Protein AF-A0A7K2WSQ5-F1 (afdb_monomer)

Nearest PDB structures (foldseek):
  2zb9-assembly1_B  TM=8.518E-01  e=9.069E-03  Streptomyces coelicolor
  2fq4-assembly1_A-2  TM=8.705E-01  e=1.582E-01  Bacillus cereus ATCC 14579
  4w97-assembly1_A  TM=7.344E-01  e=5.041E-02  Mycobacterium tuberculosis H37Rv
  3eup-assembly1_B  TM=7.332E-01  e=1.484E-01  Cytophaga hutchinsonii ATCC 33406
  5xaz-assembly4_F  TM=6.195E-01  e=2.986E-01  Streptomyces fradiae

Sequence (113 aa):
DCAGDAVLHRRLIDVLVEPTRHAATVAVRRAVDRGDLLPDVDPVLLVDLLASTVYQRALFGDAPVDRGTAGPLVDLLLRGVAVDFERLVRISRRTDRTVEAGAEEGAQAGHGH

pLDDT: mean 84.41, std 13.38, range [40.22, 98.0]

Foldseek 3Di:
DQVVPPVSVVCCCVPPVVVVLVVQLVVVVVCCVVLQWDVPDDSNVLSVVLVVVQVVCVPVHPDDDDPVPSVVVNLVSCVVTGPDSVVVVVVVVVVVVVVVVVVVVVVVVPPDD

Radius of gyration: 17.69 Å; Cα contacts (8 Å, |Δi|>4): 56; chains: 1; bounding box: 35×46×44 Å

Mean predicted aligned error: 7.94 Å

Solvent-accessible surface area (backbone atoms only — not comparable to full-atom values): 6507 Å² total; per-residue (Å²): 126,47,85,86,35,71,68,55,35,49,49,46,39,67,69,53,47,49,56,53,51,50,54,51,26,52,53,44,44,54,32,33,77,72,56,50,24,42,88,84,64,55,38,63,58,58,46,49,57,56,49,47,53,56,50,50,35,71,73,73,55,92,58,83,90,43,77,84,51,50,52,60,52,50,52,58,56,42,63,77,43,35,67,47,49,72,60,52,54,56,51,52,62,49,52,54,56,53,53,53,55,54,51,54,55,55,57,65,68,70,76,77,131

Structure (mmCIF, N/CA/C/O backbone):
data_AF-A0A7K2WSQ5-F1
#
_entry.id   AF-A0A7K2WSQ5-F1
#
loop_
_atom_site.group_PDB
_atom_site.id
_atom_site.type_symbol
_atom_site.label_atom_id
_atom_site.label_alt_id
_atom_site.label_comp_id
_atom_site.label_asym_id
_atom_site.label_entity_id
_atom_site.label_seq_id
_atom_site.pdbx_PDB_ins_code
_atom_site.Cartn_x
_atom_site.Cartn_y
_atom_site.Cartn_z
_atom_site.occupancy
_atom_site.B_iso_or_equiv
_atom_site.auth_seq_id
_atom_site.auth_comp_id
_atom_site.auth_asym_id
_atom_site.auth_atom_id
_atom_site.pdbx_PDB_model_num
ATOM 1 N N . ASP A 1 1 ? 16.832 -2.223 -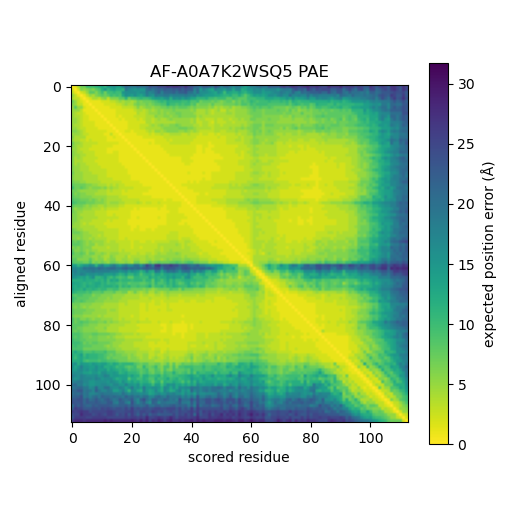19.923 1.00 57.41 1 ASP A N 1
ATOM 2 C CA . ASP A 1 1 ? 15.660 -1.342 -19.997 1.00 57.41 1 ASP A CA 1
ATOM 3 C C . ASP A 1 1 ? 14.494 -2.163 -20.530 1.00 57.41 1 ASP A C 1
ATOM 5 O O . ASP A 1 1 ? 14.562 -2.628 -21.660 1.00 57.41 1 ASP A O 1
ATOM 9 N N . CYS A 1 2 ? 13.502 -2.452 -19.685 1.00 58.09 2 CYS A N 1
ATOM 10 C CA . CYS A 1 2 ? 12.328 -3.240 -20.072 1.00 58.09 2 CYS A CA 1
ATOM 11 C C . CYS A 1 2 ? 11.250 -2.377 -20.738 1.00 58.09 2 CYS A C 1
ATOM 13 O O . CYS A 1 2 ? 10.330 -2.933 -21.322 1.00 58.09 2 CYS A O 1
ATOM 15 N N . ALA A 1 3 ? 11.338 -1.044 -20.651 1.00 65.31 3 ALA A N 1
ATOM 16 C CA . ALA A 1 3 ? 10.307 -0.145 -21.163 1.00 65.31 3 ALA A CA 1
ATOM 17 C C . ALA A 1 3 ? 10.284 -0.097 -22.700 1.00 65.31 3 ALA A C 1
ATOM 19 O O . ALA A 1 3 ? 9.233 0.133 -23.291 1.00 65.31 3 ALA A O 1
ATOM 20 N N . GLY A 1 4 ? 11.425 -0.361 -23.346 1.00 78.69 4 GLY A N 1
ATOM 21 C CA . GLY A 1 4 ? 11.542 -0.409 -24.806 1.00 78.69 4 GLY A CA 1
ATOM 22 C C . GLY A 1 4 ? 11.053 -1.707 -25.462 1.00 78.69 4 GLY A C 1
ATOM 23 O O . GLY A 1 4 ? 10.897 -1.739 -26.679 1.00 78.69 4 GLY A O 1
ATOM 24 N N . ASP A 1 5 ? 10.797 -2.767 -24.687 1.00 87.62 5 ASP A N 1
ATOM 25 C CA . ASP A 1 5 ? 10.339 -4.070 -25.185 1.00 87.62 5 ASP A CA 1
ATOM 26 C C . ASP A 1 5 ? 9.006 -4.440 -24.523 1.00 87.62 5 ASP A C 1
ATOM 28 O O . ASP A 1 5 ? 8.945 -4.793 -23.345 1.00 87.62 5 ASP A O 1
ATOM 32 N N . ALA A 1 6 ? 7.922 -4.387 -25.299 1.00 84.75 6 ALA A N 1
ATOM 33 C CA . ALA A 1 6 ? 6.568 -4.628 -24.808 1.00 84.75 6 ALA A CA 1
ATOM 34 C C . ALA A 1 6 ? 6.365 -6.037 -24.220 1.00 84.75 6 ALA A C 1
ATOM 36 O O . ALA A 1 6 ? 5.560 -6.207 -23.300 1.00 84.75 6 ALA A O 1
ATOM 37 N N . VAL A 1 7 ? 7.086 -7.045 -24.722 1.00 87.00 7 VAL A N 1
ATOM 38 C CA . VAL A 1 7 ? 6.989 -8.426 -24.230 1.00 87.00 7 VAL A CA 1
ATOM 39 C C . VAL A 1 7 ? 7.713 -8.548 -22.895 1.00 87.00 7 VAL A C 1
ATOM 41 O O . VAL A 1 7 ? 7.169 -9.117 -21.944 1.00 87.00 7 VAL A O 1
ATOM 44 N N . LEU A 1 8 ? 8.910 -7.967 -22.789 1.00 86.81 8 LEU A N 1
ATOM 45 C CA . LEU A 1 8 ? 9.665 -7.954 -21.539 1.00 86.81 8 LEU A CA 1
ATOM 46 C C . LEU A 1 8 ? 8.970 -7.108 -20.462 1.00 86.81 8 LEU A C 1
ATOM 48 O O . LEU A 1 8 ? 8.888 -7.540 -19.312 1.00 86.81 8 LEU A O 1
ATOM 52 N N . HIS A 1 9 ? 8.409 -5.955 -20.835 1.00 84.75 9 HIS A N 1
ATOM 53 C CA . HIS A 1 9 ? 7.575 -5.126 -19.966 1.00 84.75 9 HIS A CA 1
ATOM 54 C C . HIS A 1 9 ? 6.380 -5.915 -19.426 1.00 84.75 9 HIS A C 1
ATOM 56 O O . HIS A 1 9 ? 6.171 -5.969 -18.217 1.00 84.75 9 HIS A O 1
ATOM 62 N N . ARG A 1 10 ? 5.613 -6.574 -20.306 1.00 87.00 10 ARG A N 1
ATOM 63 C CA . ARG A 1 10 ? 4.461 -7.391 -19.898 1.00 87.00 10 ARG A CA 1
ATOM 64 C C . ARG A 1 10 ? 4.877 -8.469 -18.904 1.00 87.00 10 ARG A C 1
ATOM 66 O O . ARG A 1 10 ? 4.266 -8.601 -17.853 1.00 87.00 10 ARG A O 1
ATOM 73 N N . ARG A 1 11 ? 5.961 -9.187 -19.202 1.00 90.12 11 ARG A N 1
ATOM 74 C CA . ARG A 1 11 ? 6.457 -10.257 -18.335 1.00 90.12 11 ARG A CA 1
ATOM 75 C C . ARG A 1 11 ? 6.932 -9.739 -16.976 1.00 90.12 11 ARG A C 1
ATOM 77 O O . ARG A 1 11 ? 6.675 -10.392 -15.972 1.00 90.12 11 ARG A O 1
ATOM 84 N N . LEU A 1 12 ? 7.596 -8.582 -16.929 1.00 86.44 12 LEU A N 1
ATOM 85 C CA . LEU A 1 12 ? 7.973 -7.916 -15.677 1.00 86.44 12 LEU A CA 1
ATOM 86 C C . LEU A 1 12 ? 6.735 -7.598 -14.828 1.00 86.44 12 LEU A C 1
ATOM 88 O O . LEU A 1 12 ? 6.713 -7.919 -13.638 1.00 86.44 12 LEU A O 1
ATOM 92 N N . ILE A 1 13 ? 5.714 -6.996 -15.442 1.00 89.81 13 ILE A N 1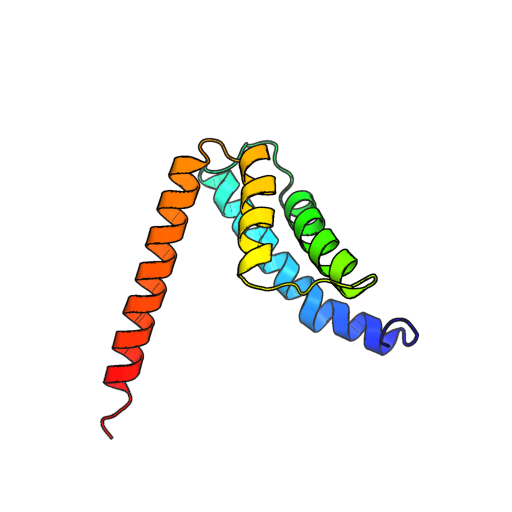
ATOM 93 C CA . ILE A 1 13 ? 4.473 -6.640 -14.751 1.00 89.81 13 ILE A CA 1
ATOM 94 C C . ILE A 1 13 ? 3.778 -7.892 -14.212 1.00 89.81 13 ILE A C 1
ATOM 96 O O . ILE A 1 13 ? 3.528 -7.981 -13.013 1.00 89.81 13 ILE A O 1
ATOM 100 N N . ASP A 1 14 ? 3.542 -8.882 -15.070 1.00 91.50 14 ASP A N 1
ATOM 101 C CA . ASP A 1 14 ? 2.717 -10.043 -14.735 1.00 91.50 14 ASP A CA 1
ATOM 102 C C . ASP A 1 14 ? 3.395 -10.984 -13.724 1.00 91.50 14 ASP A C 1
ATOM 104 O O . ASP A 1 14 ? 2.721 -11.608 -12.906 1.00 91.50 14 ASP A O 1
ATOM 108 N N . VAL A 1 15 ? 4.728 -11.107 -13.768 1.00 91.06 15 VAL A N 1
ATOM 109 C CA . VAL A 1 15 ? 5.467 -12.068 -12.929 1.00 91.06 15 VAL A CA 1
ATOM 110 C C . VAL A 1 15 ? 5.940 -11.455 -11.614 1.00 91.06 15 VAL A C 1
ATOM 112 O O . VAL A 1 15 ? 6.002 -12.160 -10.609 1.00 91.06 15 VAL A O 1
ATOM 115 N N . LEU A 1 16 ? 6.306 -10.171 -11.603 1.00 86.88 16 LEU A N 1
ATOM 116 C CA . LEU A 1 16 ? 6.945 -9.554 -10.437 1.00 86.88 16 LEU A CA 1
ATOM 117 C C . LEU A 1 16 ? 6.087 -8.461 -9.802 1.00 86.88 16 LEU A C 1
ATOM 119 O O . LEU A 1 16 ? 5.920 -8.460 -8.580 1.00 86.88 16 LEU A O 1
ATOM 123 N N . VAL A 1 17 ? 5.539 -7.543 -10.600 1.00 89.06 17 VAL A N 1
ATOM 124 C CA . VAL A 1 17 ? 4.850 -6.359 -10.062 1.00 89.06 17 VAL A CA 1
ATOM 125 C C . VAL A 1 17 ? 3.453 -6.704 -9.559 1.00 89.06 17 VAL A C 1
ATOM 127 O O . VAL A 1 17 ? 3.149 -6.453 -8.396 1.00 89.06 17 VAL A O 1
ATOM 130 N N . GLU A 1 18 ? 2.612 -7.322 -10.385 1.00 92.19 18 GLU A N 1
ATOM 131 C CA . GLU A 1 18 ? 1.230 -7.625 -10.000 1.00 92.19 18 GLU A CA 1
ATOM 132 C C . GLU A 1 18 ? 1.123 -8.596 -8.817 1.00 92.19 18 GLU A C 1
ATOM 134 O O . GLU A 1 18 ? 0.356 -8.312 -7.896 1.00 92.19 18 GLU A O 1
ATOM 139 N N . PRO A 1 19 ? 1.906 -9.691 -8.733 1.00 93.75 19 PRO A N 1
ATOM 140 C CA . PRO A 1 19 ? 1.813 -10.593 -7.587 1.00 93.75 19 PRO A CA 1
ATOM 141 C C . PRO A 1 19 ? 2.184 -9.922 -6.260 1.00 93.75 19 PRO A C 1
ATOM 143 O O . PRO A 1 19 ? 1.497 -10.111 -5.253 1.00 93.75 19 PRO A O 1
ATOM 146 N N . THR A 1 20 ? 3.245 -9.108 -6.249 1.00 91.50 20 THR A N 1
ATOM 147 C CA . THR A 1 20 ? 3.680 -8.398 -5.035 1.00 91.50 20 THR A CA 1
ATOM 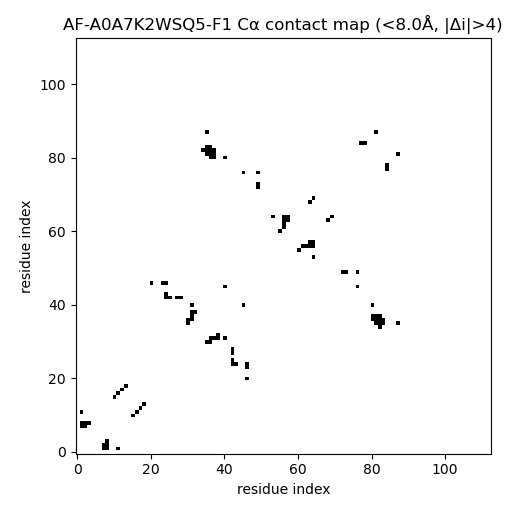148 C C . THR A 1 20 ? 2.695 -7.299 -4.647 1.00 91.50 20 THR A C 1
ATOM 150 O O . THR A 1 20 ? 2.318 -7.199 -3.476 1.00 91.50 20 THR A O 1
ATOM 153 N N . ARG A 1 21 ? 2.193 -6.542 -5.628 1.00 93.88 21 ARG A N 1
ATOM 154 C CA . ARG A 1 21 ? 1.140 -5.541 -5.440 1.00 93.88 21 ARG A CA 1
ATOM 155 C C . ARG A 1 21 ? -0.136 -6.165 -4.880 1.00 93.88 21 ARG A C 1
ATOM 157 O O . ARG A 1 21 ? -0.652 -5.693 -3.871 1.00 93.88 21 ARG A O 1
ATOM 164 N N . HIS A 1 22 ? -0.601 -7.267 -5.465 1.00 96.19 22 HIS A N 1
ATOM 165 C CA . HIS A 1 22 ? -1.787 -7.986 -5.005 1.00 96.19 22 HIS A CA 1
ATOM 166 C C . HIS A 1 22 ? -1.641 -8.464 -3.557 1.00 96.19 22 HIS A C 1
ATOM 168 O O . HIS A 1 22 ? -2.543 -8.252 -2.743 1.00 96.19 22 HIS A O 1
ATOM 174 N N . ALA A 1 23 ? -0.500 -9.067 -3.209 1.00 95.62 23 ALA A N 1
ATOM 175 C CA . ALA A 1 23 ? -0.233 -9.518 -1.847 1.00 95.62 23 ALA A CA 1
ATOM 176 C C . ALA A 1 23 ? -0.289 -8.358 -0.835 1.00 95.62 23 ALA A C 1
ATOM 178 O O . ALA A 1 23 ? -0.927 -8.486 0.214 1.00 95.62 23 ALA A O 1
ATOM 179 N N . ALA A 1 24 ? 0.307 -7.210 -1.172 1.00 94.81 24 ALA A N 1
ATOM 180 C CA . ALA A 1 24 ? 0.245 -6.009 -0.344 1.00 94.81 24 ALA A CA 1
ATOM 181 C C . ALA A 1 24 ? -1.195 -5.480 -0.207 1.00 94.81 24 ALA A C 1
ATOM 183 O O . ALA A 1 24 ? -1.648 -5.202 0.903 1.00 94.81 24 ALA A O 1
ATOM 184 N N . THR A 1 25 ? -1.960 -5.422 -1.301 1.00 97.69 25 THR A N 1
ATOM 185 C CA . THR A 1 25 ? -3.366 -4.987 -1.279 1.00 97.69 25 THR A CA 1
ATOM 186 C C . THR A 1 25 ? -4.225 -5.897 -0.401 1.00 97.69 25 THR A C 1
ATOM 188 O O . THR A 1 25 ? -5.057 -5.413 0.368 1.00 97.69 25 THR A O 1
ATOM 191 N N . VAL A 1 26 ? -4.020 -7.216 -0.462 1.00 98.00 26 VAL A N 1
ATOM 192 C CA . VAL A 1 26 ? -4.715 -8.176 0.408 1.00 98.00 26 VAL A CA 1
ATOM 193 C C . VAL A 1 26 ? -4.355 -7.951 1.879 1.00 98.00 26 VAL A C 1
ATOM 195 O O . VAL A 1 26 ? -5.237 -8.017 2.736 1.00 98.00 26 VAL A O 1
ATOM 198 N N . ALA A 1 27 ? -3.092 -7.657 2.192 1.00 95.19 27 ALA A N 1
ATOM 199 C CA . ALA A 1 27 ? -2.675 -7.353 3.559 1.00 95.19 27 ALA A CA 1
ATOM 200 C C . ALA A 1 27 ? -3.361 -6.087 4.104 1.00 95.19 27 ALA A C 1
ATOM 202 O O . ALA A 1 27 ? -3.866 -6.110 5.229 1.00 95.19 27 ALA A O 1
ATOM 203 N N . VAL A 1 28 ? -3.446 -5.025 3.296 1.00 96.75 28 VAL A N 1
ATOM 204 C CA . VAL A 1 28 ? -4.147 -3.782 3.660 1.00 96.75 28 VAL A CA 1
ATOM 205 C C . VAL A 1 28 ? -5.643 -4.031 3.855 1.00 96.75 28 VAL A C 1
ATOM 207 O O . VAL A 1 28 ? -6.189 -3.621 4.875 1.00 96.75 28 VAL A O 1
ATOM 210 N N . ARG A 1 29 ? -6.297 -4.783 2.956 1.00 97.81 29 ARG A N 1
ATOM 211 C CA . ARG A 1 29 ? -7.713 -5.174 3.109 1.00 97.81 29 ARG A CA 1
ATOM 212 C C . ARG A 1 29 ? -7.975 -5.870 4.436 1.00 97.81 29 ARG A C 1
ATOM 214 O O . ARG A 1 29 ? -8.840 -5.448 5.189 1.00 97.81 29 ARG A O 1
ATOM 221 N N . ARG A 1 30 ? -7.151 -6.860 4.783 1.00 96.56 30 ARG A N 1
ATOM 222 C CA . ARG A 1 30 ? -7.267 -7.556 6.072 1.00 96.56 30 ARG A CA 1
ATOM 223 C C . ARG A 1 30 ? -7.100 -6.613 7.264 1.00 96.56 30 ARG A C 1
ATOM 225 O O . ARG A 1 30 ? -7.651 -6.892 8.320 1.00 96.56 30 ARG A O 1
ATOM 232 N N . ALA A 1 31 ? -6.296 -5.558 7.146 1.00 95.25 31 ALA A N 1
ATOM 233 C CA . ALA A 1 31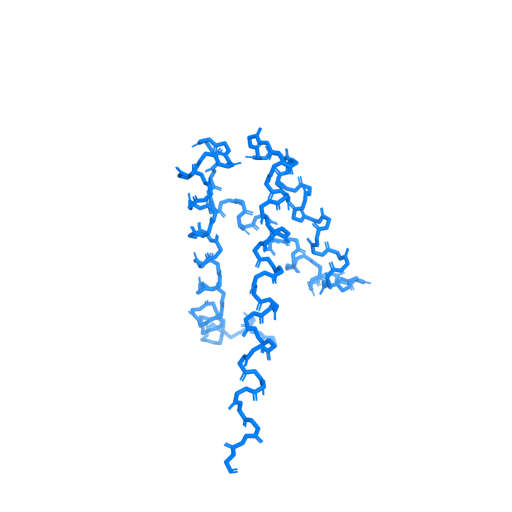 ? -6.135 -4.573 8.212 1.00 95.25 31 ALA A CA 1
ATOM 234 C C . ALA A 1 31 ? -7.368 -3.662 8.345 1.00 95.25 31 ALA A C 1
ATOM 236 O O . ALA A 1 31 ? -7.778 -3.380 9.469 1.00 95.25 31 ALA A O 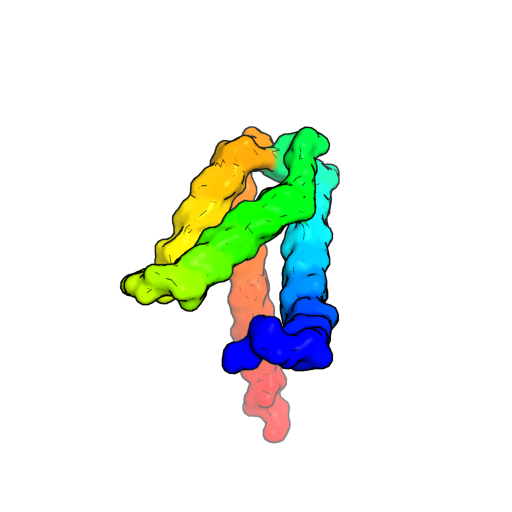1
ATOM 237 N N . VAL A 1 32 ? -8.003 -3.284 7.230 1.00 97.38 32 VAL A N 1
ATOM 238 C CA . VAL A 1 32 ? -9.312 -2.605 7.226 1.00 97.38 32 VAL A CA 1
ATOM 239 C C . VAL A 1 32 ? -10.381 -3.500 7.859 1.00 97.38 32 VAL A C 1
ATOM 241 O O . VAL A 1 32 ? -11.051 -3.076 8.795 1.00 97.38 32 VAL A O 1
ATOM 244 N N . ASP A 1 33 ? -10.477 -4.765 7.439 1.00 96.88 33 ASP A N 1
ATOM 245 C CA . ASP A 1 33 ? -11.482 -5.717 7.942 1.00 96.88 33 ASP A CA 1
ATOM 246 C C . ASP A 1 33 ? -11.366 -5.962 9.458 1.00 96.88 33 ASP A C 1
ATOM 248 O O . ASP A 1 33 ? -12.361 -6.200 10.140 1.00 96.88 33 ASP A O 1
ATOM 252 N N . ARG A 1 34 ? -10.145 -5.895 10.009 1.00 94.62 34 ARG A N 1
ATOM 253 C CA . ARG A 1 34 ? -9.893 -5.992 11.459 1.00 94.62 34 ARG A CA 1
ATOM 254 C C . ARG A 1 34 ? -10.176 -4.696 12.227 1.00 94.62 34 ARG A C 1
ATOM 256 O O . ARG A 1 34 ? -10.134 -4.720 13.456 1.00 94.62 34 ARG A O 1
ATOM 263 N N . GLY A 1 35 ? -10.420 -3.584 11.534 1.00 96.19 35 GLY A N 1
ATOM 264 C CA . GLY A 1 35 ? -10.565 -2.253 12.125 1.00 96.19 35 GLY A CA 1
ATOM 265 C C . GLY A 1 35 ? -9.242 -1.620 12.568 1.00 96.19 35 GLY A C 1
ATOM 266 O O . GLY A 1 35 ? -9.246 -0.722 13.406 1.00 96.19 35 GLY A O 1
ATOM 267 N N . ASP A 1 36 ? -8.104 -2.094 12.048 1.00 95.94 36 ASP A N 1
ATOM 268 C CA . ASP A 1 36 ? -6.798 -1.480 12.316 1.00 95.94 36 ASP A CA 1
ATOM 269 C C . ASP A 1 36 ? -6.588 -0.206 11.465 1.00 95.94 36 ASP A C 1
ATOM 271 O O . ASP A 1 36 ? -5.885 0.720 11.883 1.00 95.94 36 ASP A O 1
ATOM 275 N N . LEU A 1 37 ? -7.217 -0.149 10.285 1.00 97.31 37 LEU A N 1
ATOM 276 C CA . LEU A 1 37 ? -7.233 0.996 9.367 1.00 97.31 37 LEU A CA 1
ATOM 277 C C . LEU A 1 37 ? -8.649 1.567 9.229 1.00 97.31 37 LEU A C 1
ATOM 279 O O . LEU A 1 37 ? -9.629 0.876 9.516 1.00 97.31 37 LEU A O 1
ATOM 283 N N . LEU A 1 38 ? -8.750 2.827 8.801 1.00 97.31 38 LEU A N 1
ATOM 284 C CA . LEU A 1 38 ? -10.031 3.495 8.577 1.00 97.31 38 LEU A CA 1
ATOM 285 C C . LEU A 1 38 ? -10.873 2.743 7.519 1.00 97.31 38 LEU A C 1
ATOM 287 O O . LEU A 1 38 ? -10.318 2.182 6.569 1.00 97.31 38 LEU A O 1
ATOM 291 N N . PRO A 1 39 ? -12.212 2.714 7.666 1.00 96.25 39 PRO A N 1
ATOM 292 C CA . PRO A 1 39 ? -13.095 1.911 6.815 1.00 96.25 39 PRO A CA 1
ATOM 293 C C . PRO A 1 39 ? -13.214 2.422 5.370 1.00 96.25 39 PRO A C 1
ATOM 295 O O . PRO A 1 39 ? -13.652 1.679 4.497 1.00 96.25 39 PRO A O 1
ATOM 298 N N . ASP A 1 40 ? -12.853 3.677 5.117 1.00 95.38 40 ASP A N 1
ATOM 299 C CA . ASP A 1 40 ? -12.898 4.348 3.815 1.00 95.38 40 ASP A CA 1
ATOM 300 C C . ASP A 1 40 ? -11.549 4.334 3.075 1.00 95.38 40 ASP A C 1
ATOM 302 O O . ASP A 1 40 ? -11.432 4.887 1.980 1.00 95.38 40 ASP A O 1
ATOM 306 N N . VAL A 1 41 ? -10.532 3.676 3.638 1.00 96.56 41 VAL A N 1
ATOM 307 C CA . VAL A 1 41 ? -9.227 3.509 2.990 1.00 96.56 41 VAL A CA 1
ATOM 308 C C . VAL A 1 41 ? -9.385 2.673 1.733 1.00 96.56 41 VAL A C 1
ATOM 310 O O . VAL A 1 41 ? -9.802 1.518 1.800 1.00 96.56 41 VAL A O 1
ATOM 313 N N . ASP A 1 42 ? -8.954 3.222 0.599 1.00 96.94 42 ASP A N 1
ATOM 314 C CA . ASP A 1 42 ? -8.755 2.447 -0.620 1.00 96.94 42 ASP A CA 1
ATOM 315 C C . ASP A 1 42 ? -7.437 1.645 -0.515 1.00 96.94 42 ASP A C 1
ATOM 317 O O . ASP A 1 42 ? -6.343 2.227 -0.543 1.00 96.94 42 ASP A O 1
ATOM 321 N N . PRO A 1 43 ? -7.499 0.302 -0.418 1.00 97.12 43 PRO A N 1
ATOM 322 C CA . PRO A 1 43 ? -6.312 -0.532 -0.257 1.00 97.12 43 PRO A CA 1
ATOM 323 C C . PRO A 1 43 ? -5.396 -0.525 -1.479 1.00 97.12 43 PRO A C 1
ATOM 325 O O . PRO A 1 43 ? -4.199 -0.779 -1.356 1.00 97.12 43 PRO A O 1
ATOM 328 N N . VAL A 1 44 ? -5.962 -0.293 -2.662 1.00 96.62 44 VAL A N 1
ATOM 329 C CA . VAL A 1 44 ? -5.222 -0.249 -3.921 1.00 96.62 44 VAL A CA 1
ATOM 330 C C . VAL A 1 44 ? -4.426 1.049 -3.975 1.00 96.62 44 VAL A C 1
ATOM 332 O O . VAL A 1 44 ? -3.212 1.013 -4.165 1.00 96.62 44 VAL A O 1
ATOM 335 N N . LEU A 1 45 ? -5.085 2.175 -3.690 1.00 96.44 45 LEU A N 1
ATOM 336 C CA . LEU A 1 45 ? -4.450 3.490 -3.671 1.00 96.44 45 LEU A CA 1
ATOM 337 C C . LEU A 1 45 ? -3.307 3.569 -2.652 1.00 96.44 45 LEU A C 1
ATOM 339 O O . LEU A 1 45 ? -2.238 4.090 -2.965 1.00 96.44 45 LEU A O 1
ATOM 343 N N . LEU A 1 46 ? -3.499 3.031 -1.443 1.00 96.00 46 LEU A N 1
ATOM 344 C CA . LEU A 1 46 ? -2.456 3.046 -0.415 1.00 96.00 46 LEU A CA 1
ATOM 345 C C . LEU A 1 46 ? -1.192 2.290 -0.861 1.00 96.00 46 LEU A C 1
ATOM 347 O O . LEU A 1 46 ? -0.073 2.759 -0.639 1.00 96.00 46 LEU A O 1
ATOM 351 N N . VAL A 1 47 ? -1.360 1.136 -1.513 1.00 95.94 47 VAL A N 1
ATOM 352 C CA . VAL A 1 47 ? -0.242 0.350 -2.058 1.00 95.94 47 VAL A CA 1
ATOM 353 C C . VAL A 1 47 ? 0.416 1.069 -3.234 1.00 95.94 47 VAL A C 1
ATOM 355 O O . VAL A 1 47 ? 1.644 1.087 -3.321 1.00 95.94 47 VAL A O 1
ATOM 358 N N . ASP A 1 48 ? -0.365 1.716 -4.098 1.00 94.75 48 ASP A N 1
ATOM 359 C CA . ASP A 1 48 ? 0.162 2.478 -5.232 1.00 94.75 48 ASP A CA 1
ATOM 360 C C . ASP A 1 48 ? 0.981 3.693 -4.780 1.00 94.75 48 ASP A C 1
ATOM 362 O O . ASP A 1 48 ? 2.021 3.984 -5.372 1.00 94.75 48 ASP A O 1
ATOM 366 N N . LEU A 1 49 ? 0.588 4.368 -3.695 1.00 94.12 49 LEU A N 1
ATOM 367 C CA . LEU A 1 49 ? 1.367 5.461 -3.098 1.00 94.12 49 LEU A CA 1
ATOM 368 C C . LEU A 1 49 ? 2.717 4.976 -2.546 1.00 94.12 49 LEU A C 1
ATOM 370 O O . LEU A 1 49 ? 3.752 5.615 -2.772 1.00 94.12 49 LEU A O 1
ATOM 374 N N . LEU A 1 50 ? 2.728 3.823 -1.868 1.00 91.31 50 LEU A N 1
ATOM 375 C CA . LEU A 1 50 ? 3.961 3.175 -1.408 1.00 91.31 50 LEU A CA 1
ATOM 376 C C . LEU A 1 50 ? 4.876 2.833 -2.591 1.00 91.31 50 LEU A C 1
ATOM 378 O O . LEU A 1 50 ? 6.045 3.229 -2.613 1.00 91.31 50 LEU A O 1
ATOM 382 N N . ALA A 1 51 ? 4.333 2.137 -3.592 1.00 89.88 51 ALA A N 1
ATOM 383 C CA . ALA A 1 51 ? 5.066 1.717 -4.780 1.00 89.88 51 ALA A CA 1
ATOM 384 C C . ALA A 1 51 ? 5.609 2.916 -5.573 1.00 89.88 51 ALA A C 1
ATOM 386 O O . ALA A 1 51 ? 6.763 2.898 -5.998 1.00 89.88 51 ALA A O 1
ATOM 387 N N . SER A 1 52 ? 4.826 3.992 -5.700 1.00 89.88 52 SER A N 1
ATOM 388 C CA . SER A 1 52 ? 5.231 5.212 -6.406 1.00 89.88 52 SER A CA 1
ATOM 389 C C . SER A 1 52 ? 6.504 5.810 -5.822 1.00 89.88 52 SER A C 1
ATOM 391 O O . SER A 1 52 ? 7.391 6.193 -6.573 1.00 89.88 52 SER A O 1
ATOM 393 N N . THR A 1 53 ? 6.652 5.834 -4.495 1.00 86.81 53 THR A N 1
ATOM 394 C CA . THR A 1 53 ? 7.860 6.386 -3.859 1.00 86.81 53 THR A CA 1
ATOM 395 C C . THR A 1 53 ? 9.086 5.510 -4.120 1.00 86.81 53 THR A C 1
ATOM 397 O O . THR A 1 53 ? 10.178 6.027 -4.365 1.00 86.81 53 THR A O 1
ATOM 400 N N . VAL A 1 54 ? 8.913 4.186 -4.114 1.00 83.81 54 VAL A N 1
ATOM 401 C CA . VAL A 1 54 ? 9.978 3.234 -4.466 1.00 83.81 54 VAL A CA 1
ATOM 402 C C . VAL A 1 54 ? 10.408 3.435 -5.922 1.00 83.81 54 VAL A C 1
ATOM 404 O O . VAL A 1 54 ? 11.601 3.584 -6.190 1.00 83.81 54 VAL A O 1
ATOM 407 N N . TYR A 1 55 ? 9.453 3.517 -6.852 1.00 84.56 55 TYR A N 1
ATOM 408 C CA . TYR A 1 55 ? 9.739 3.743 -8.270 1.00 84.56 55 TYR A CA 1
ATOM 409 C C . TYR A 1 55 ? 10.343 5.126 -8.536 1.00 84.56 55 TYR A C 1
ATOM 411 O O . TYR A 1 55 ? 11.317 5.222 -9.276 1.00 84.56 55 TYR A O 1
ATOM 419 N N . GLN A 1 56 ? 9.848 6.183 -7.889 1.00 85.44 56 GLN A 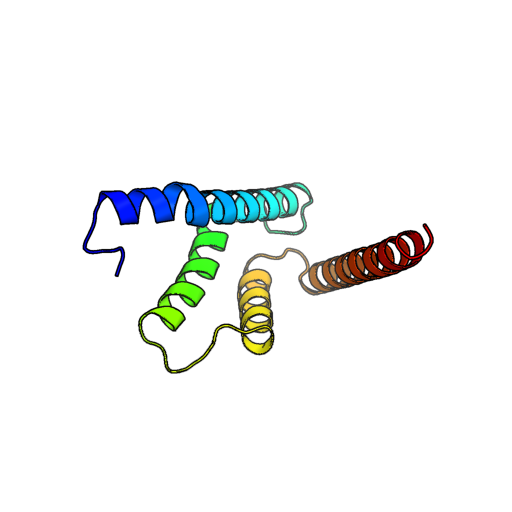N 1
ATOM 420 C CA . GLN A 1 56 ? 10.392 7.542 -7.984 1.00 85.44 56 GLN A CA 1
ATOM 421 C C . GLN A 1 56 ? 11.882 7.569 -7.612 1.00 85.44 56 GLN A C 1
ATOM 423 O O . GLN A 1 56 ? 12.697 8.144 -8.331 1.00 85.44 56 GLN A O 1
ATOM 428 N N . ARG A 1 57 ? 12.254 6.916 -6.503 1.00 82.75 57 ARG A N 1
ATOM 429 C CA . ARG A 1 57 ? 13.648 6.845 -6.037 1.00 82.75 57 ARG A CA 1
ATOM 430 C C . ARG A 1 57 ? 14.525 5.986 -6.940 1.00 82.75 57 ARG A C 1
ATOM 432 O O . ARG A 1 57 ? 15.692 6.313 -7.114 1.00 82.75 57 ARG A O 1
ATOM 439 N N . ALA A 1 58 ? 13.975 4.925 -7.527 1.00 80.75 58 ALA A N 1
ATOM 440 C CA . ALA A 1 58 ? 14.691 4.103 -8.497 1.00 80.75 58 ALA A CA 1
ATOM 441 C C . ALA A 1 58 ? 14.935 4.839 -9.829 1.00 80.75 58 ALA A C 1
ATOM 443 O O . ALA A 1 58 ? 15.979 4.644 -10.444 1.00 80.75 58 ALA A O 1
ATOM 444 N N . LEU A 1 59 ? 13.990 5.677 -10.271 1.00 80.81 59 LEU A N 1
ATOM 445 C CA . LEU A 1 59 ? 14.040 6.353 -11.573 1.00 80.81 59 LEU A CA 1
ATOM 446 C C . LEU A 1 59 ? 14.881 7.637 -11.580 1.00 80.81 59 LEU A C 1
ATOM 448 O O . LEU A 1 59 ? 15.565 7.901 -12.563 1.00 80.81 59 LEU A O 1
ATOM 452 N N . PHE A 1 60 ? 14.842 8.436 -10.511 1.00 81.69 60 PHE A N 1
ATOM 453 C CA . PHE A 1 60 ? 15.492 9.759 -10.457 1.00 81.69 60 PHE A CA 1
ATOM 454 C C . PHE A 1 60 ? 16.692 9.812 -9.493 1.00 81.69 60 PHE A C 1
ATOM 456 O O . PHE A 1 60 ? 17.098 10.886 -9.063 1.00 81.69 60 PHE A O 1
ATOM 463 N N . GLY A 1 61 ? 17.186 8.647 -9.074 1.00 66.38 61 GLY A N 1
ATOM 464 C CA . GLY A 1 61 ? 17.827 8.445 -7.778 1.00 66.38 61 GLY A CA 1
ATOM 465 C C . GLY A 1 61 ? 19.164 9.138 -7.514 1.00 66.38 61 GLY A C 1
ATOM 466 O O . GLY A 1 61 ? 20.095 9.037 -8.301 1.00 66.38 61 GLY A O 1
ATOM 467 N N . ASP A 1 62 ? 19.263 9.667 -6.289 1.00 59.66 62 ASP A N 1
ATOM 468 C CA . ASP A 1 62 ? 20.503 9.787 -5.503 1.00 59.66 62 ASP A CA 1
ATOM 469 C C . ASP A 1 62 ? 20.395 9.071 -4.132 1.00 59.66 62 ASP A C 1
ATOM 471 O O . ASP A 1 62 ? 21.287 9.183 -3.294 1.00 59.66 62 ASP A O 1
ATOM 475 N N . ALA A 1 63 ? 19.305 8.335 -3.844 1.00 65.56 63 ALA A N 1
ATOM 476 C CA . ALA A 1 63 ? 19.097 7.763 -2.509 1.00 65.56 63 ALA A CA 1
ATOM 477 C C . ALA A 1 63 ? 18.483 6.343 -2.526 1.00 65.56 63 ALA A C 1
ATOM 479 O O . ALA A 1 63 ? 17.383 6.158 -3.060 1.00 65.56 63 ALA A O 1
ATOM 480 N N . PRO A 1 64 ? 19.144 5.341 -1.905 1.00 69.06 64 PRO A N 1
ATOM 481 C CA . PRO A 1 64 ? 18.693 3.950 -1.911 1.00 69.06 64 PRO A CA 1
ATOM 482 C C . PRO A 1 64 ? 17.340 3.774 -1.208 1.00 69.06 64 PRO A C 1
ATOM 484 O O . PRO A 1 64 ? 16.957 4.565 -0.339 1.00 69.06 64 PRO A O 1
ATOM 487 N N . VAL A 1 65 ? 16.602 2.735 -1.608 1.00 69.19 65 VAL A N 1
ATOM 488 C CA . VAL A 1 65 ? 15.474 2.194 -0.837 1.00 69.19 65 VAL A CA 1
ATOM 489 C C . VAL A 1 65 ? 16.040 1.075 0.023 1.00 69.19 65 VAL A C 1
ATOM 491 O O . VAL A 1 65 ? 16.324 -0.019 -0.457 1.00 69.19 65 VAL A O 1
ATOM 494 N N . ASP A 1 66 ? 16.250 1.379 1.293 1.00 75.62 66 ASP A N 1
ATOM 495 C CA . ASP A 1 66 ? 16.767 0.458 2.296 1.00 75.62 66 ASP A CA 1
ATOM 496 C C . ASP A 1 66 ? 15.815 0.389 3.496 1.00 75.62 66 ASP A C 1
ATOM 498 O O . ASP A 1 66 ? 14.805 1.096 3.570 1.00 75.62 66 ASP A O 1
ATOM 502 N N . ARG A 1 67 ? 16.132 -0.470 4.471 1.00 70.88 67 ARG A N 1
ATOM 503 C CA . ARG A 1 67 ? 15.317 -0.582 5.690 1.00 70.88 67 ARG A CA 1
ATOM 504 C C . ARG A 1 67 ? 15.214 0.746 6.456 1.00 70.88 67 ARG A C 1
ATOM 506 O O . ARG A 1 67 ? 14.201 0.970 7.113 1.00 70.88 67 ARG A O 1
ATOM 513 N N . GLY A 1 68 ? 16.223 1.617 6.363 1.00 74.94 68 GLY A N 1
ATOM 514 C CA . GLY A 1 68 ? 16.252 2.912 7.046 1.00 74.94 68 GLY A CA 1
ATOM 515 C C . GLY A 1 68 ? 15.277 3.933 6.459 1.00 74.94 68 GLY A C 1
ATOM 516 O O . GLY A 1 68 ? 14.797 4.804 7.178 1.00 74.94 68 GLY A O 1
ATOM 517 N N . THR A 1 69 ? 14.937 3.802 5.178 1.00 74.56 69 THR A N 1
ATOM 518 C CA . THR A 1 69 ? 14.028 4.707 4.457 1.00 74.56 69 THR A CA 1
ATOM 519 C C . THR A 1 69 ? 12.626 4.129 4.274 1.00 74.56 69 THR A C 1
ATOM 521 O O . THR A 1 69 ? 11.649 4.878 4.301 1.00 74.56 69 THR A O 1
ATOM 524 N N . ALA A 1 70 ? 12.500 2.803 4.165 1.00 82.31 70 ALA A N 1
ATOM 525 C CA . ALA A 1 70 ? 11.212 2.130 4.022 1.00 82.31 70 ALA A CA 1
ATOM 526 C C . ALA A 1 70 ? 10.325 2.273 5.273 1.00 82.31 70 ALA A C 1
ATOM 528 O O . ALA A 1 70 ? 9.141 2.577 5.148 1.00 82.31 70 ALA A O 1
ATOM 529 N N . GLY A 1 71 ? 10.894 2.105 6.473 1.00 87.19 71 GLY A N 1
ATOM 530 C CA . GLY A 1 71 ? 10.148 2.205 7.735 1.00 87.19 71 GLY A CA 1
ATOM 531 C C . GLY A 1 71 ? 9.470 3.569 7.929 1.00 87.19 71 GLY A C 1
ATOM 532 O O . GLY A 1 71 ? 8.247 3.619 8.041 1.00 87.19 71 GLY A O 1
ATOM 533 N N . PRO A 1 72 ? 10.219 4.688 7.889 1.00 88.19 72 PRO A N 1
ATOM 534 C CA . PRO A 1 72 ? 9.641 6.025 8.028 1.00 88.19 72 PRO A CA 1
ATOM 535 C C . PRO A 1 72 ? 8.579 6.369 6.975 1.00 88.19 72 PRO A C 1
ATOM 537 O O . PRO A 1 72 ? 7.615 7.061 7.294 1.00 88.19 72 PRO A O 1
ATOM 540 N N . LEU A 1 73 ? 8.729 5.885 5.735 1.00 88.06 73 LEU A N 1
ATOM 541 C CA . LEU A 1 73 ? 7.733 6.075 4.676 1.00 88.06 73 LEU A CA 1
ATOM 542 C C . LEU A 1 73 ? 6.423 5.343 4.994 1.00 88.06 73 LEU A C 1
ATOM 544 O O . LEU A 1 73 ? 5.344 5.923 4.872 1.00 88.06 73 LEU A O 1
ATOM 548 N N . VAL A 1 74 ? 6.521 4.079 5.411 1.00 91.19 74 VAL A N 1
ATOM 549 C CA . VAL A 1 74 ? 5.359 3.285 5.821 1.00 91.19 74 VAL A CA 1
ATOM 550 C C . VAL A 1 74 ? 4.685 3.931 7.029 1.00 91.19 74 VAL A C 1
ATOM 552 O O . VAL A 1 74 ? 3.473 4.125 7.008 1.00 91.19 74 VAL A O 1
ATOM 555 N N . ASP A 1 75 ? 5.454 4.345 8.037 1.00 93.06 75 ASP A N 1
ATOM 556 C CA . ASP A 1 75 ? 4.935 5.040 9.216 1.00 93.06 75 ASP A CA 1
ATOM 557 C C . ASP A 1 75 ? 4.208 6.338 8.844 1.00 93.06 75 ASP A C 1
ATOM 559 O O . ASP A 1 75 ? 3.148 6.637 9.392 1.00 93.06 75 ASP A O 1
ATOM 563 N N . LEU A 1 76 ? 4.765 7.127 7.921 1.00 92.69 76 LEU A N 1
ATOM 564 C CA . LEU A 1 76 ? 4.149 8.367 7.450 1.00 92.69 76 LEU A CA 1
ATOM 565 C C . LEU A 1 76 ? 2.779 8.105 6.820 1.00 92.69 76 LEU A C 1
ATOM 567 O O . LEU A 1 76 ? 1.808 8.772 7.173 1.00 92.69 76 LEU A O 1
ATOM 571 N N . LEU A 1 77 ? 2.699 7.133 5.913 1.00 93.19 77 LEU A N 1
ATOM 572 C CA . LEU A 1 77 ? 1.452 6.804 5.229 1.00 93.19 77 LEU A CA 1
ATOM 573 C C . LEU A 1 77 ? 0.434 6.191 6.194 1.00 93.19 77 LEU A C 1
ATOM 575 O O . LEU A 1 77 ? -0.716 6.621 6.214 1.00 93.19 77 LEU A O 1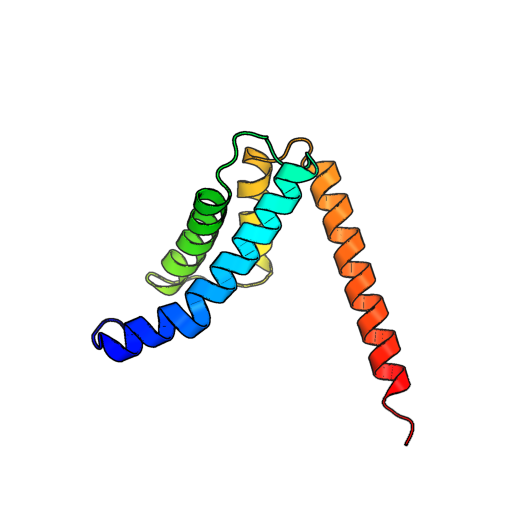
ATOM 579 N N . LEU A 1 78 ? 0.857 5.255 7.051 1.00 95.12 78 LEU A N 1
ATOM 580 C CA . LEU A 1 78 ? -0.021 4.606 8.025 1.00 95.12 78 LEU A CA 1
ATOM 581 C C . LEU A 1 78 ? -0.563 5.575 9.077 1.00 95.12 78 LEU A C 1
ATOM 583 O O . LEU A 1 78 ? -1.710 5.421 9.479 1.00 95.12 78 LEU A O 1
ATOM 587 N N . ARG A 1 79 ? 0.184 6.608 9.487 1.00 95.44 79 ARG A N 1
ATOM 588 C CA . ARG A 1 79 ? -0.355 7.658 10.374 1.00 95.44 79 ARG A CA 1
ATOM 589 C C . ARG A 1 79 ? -1.568 8.379 9.785 1.00 95.44 79 ARG A C 1
ATOM 591 O O . ARG A 1 79 ? -2.401 8.847 10.550 1.00 95.44 79 ARG A O 1
ATOM 598 N N . GLY A 1 80 ? -1.666 8.473 8.458 1.00 94.69 80 GLY A N 1
ATOM 599 C CA . GLY A 1 80 ? -2.805 9.097 7.784 1.00 94.69 80 GLY A CA 1
ATOM 600 C C . GLY A 1 80 ? -4.053 8.215 7.708 1.00 94.69 80 GLY A C 1
ATOM 601 O O . GLY A 1 80 ? -5.140 8.739 7.495 1.00 94.69 80 GLY A O 1
ATOM 602 N N . VAL A 1 81 ? -3.908 6.894 7.869 1.00 96.62 81 VAL A N 1
ATOM 603 C CA . VAL A 1 81 ? -4.986 5.920 7.604 1.00 96.62 81 VAL A CA 1
ATOM 604 C C . VAL A 1 81 ? -5.265 4.944 8.751 1.00 96.62 81 VAL A C 1
ATOM 606 O O . VAL A 1 81 ? -6.205 4.156 8.668 1.00 96.62 81 VAL A O 1
ATOM 609 N N . ALA A 1 82 ? -4.456 4.945 9.810 1.00 97.12 82 ALA A N 1
ATOM 610 C CA . ALA A 1 82 ? -4.633 4.066 10.960 1.00 97.12 82 ALA A CA 1
ATOM 611 C C . ALA A 1 82 ? -5.706 4.598 11.919 1.00 97.12 82 ALA A C 1
ATOM 613 O O . ALA A 1 82 ? -5.767 5.793 12.196 1.00 97.12 82 ALA A O 1
ATOM 614 N N . VAL A 1 83 ? -6.494 3.685 12.496 1.00 97.12 83 VAL A N 1
ATOM 615 C CA . VAL A 1 83 ? -7.441 4.011 13.581 1.00 97.12 83 VAL A CA 1
ATOM 616 C C . VAL A 1 83 ? -6.690 4.312 14.883 1.00 97.12 83 VAL A C 1
ATOM 618 O O . VAL A 1 83 ? -7.006 5.266 15.587 1.00 97.12 83 VAL A O 1
ATOM 621 N N . ASP A 1 84 ? -5.672 3.502 15.189 1.00 96.12 84 ASP A N 1
ATOM 622 C CA . ASP A 1 84 ? -4.740 3.688 16.306 1.00 96.12 84 ASP A CA 1
ATOM 623 C C . ASP A 1 84 ? -3.338 3.262 15.849 1.00 96.12 84 ASP A C 1
ATOM 625 O O . ASP A 1 84 ? -2.988 2.075 15.829 1.00 96.12 84 ASP A O 1
ATOM 629 N N . PHE A 1 85 ? -2.539 4.249 15.443 1.00 95.62 85 PHE A N 1
ATOM 630 C CA . PHE A 1 85 ? -1.200 4.027 14.902 1.00 95.62 85 PHE A CA 1
ATOM 631 C C . PHE A 1 85 ? -0.258 3.356 15.915 1.00 95.62 85 PHE A C 1
ATOM 633 O O . PHE A 1 85 ? 0.464 2.418 15.575 1.00 95.62 85 PHE A O 1
ATOM 640 N N . GLU A 1 86 ? -0.296 3.773 17.181 1.00 94.56 86 GLU A N 1
ATOM 641 C CA . GLU A 1 86 ? 0.594 3.242 18.219 1.00 94.56 86 GLU A CA 1
ATOM 642 C C . GLU A 1 86 ? 0.286 1.774 18.533 1.00 94.56 86 GLU A C 1
ATOM 644 O O . GLU A 1 86 ? 1.189 0.947 18.727 1.00 94.56 86 GLU A O 1
ATOM 649 N N . ARG A 1 87 ? -0.999 1.405 18.545 1.00 93.00 87 ARG A N 1
ATOM 650 C CA . ARG A 1 87 ? -1.415 0.003 18.653 1.00 93.00 87 ARG A CA 1
ATOM 651 C C . ARG A 1 87 ? -0.966 -0.805 17.439 1.00 93.00 87 ARG A C 1
ATOM 653 O O . ARG A 1 87 ? -0.456 -1.911 17.631 1.00 93.00 87 ARG A O 1
ATOM 660 N N . LEU A 1 88 ? -1.108 -0.268 16.228 1.00 91.88 88 LEU A N 1
ATOM 661 C CA . LEU A 1 88 ? -0.718 -0.945 14.989 1.00 91.88 88 LEU A CA 1
ATOM 662 C C . LEU A 1 88 ? 0.788 -1.254 14.952 1.00 91.88 88 LEU A C 1
ATOM 664 O O . LEU A 1 88 ? 1.181 -2.396 14.698 1.00 91.88 88 LEU A O 1
ATOM 668 N N . VAL A 1 89 ? 1.630 -0.283 15.318 1.00 91.75 89 VAL A N 1
ATOM 669 C CA . VAL A 1 89 ? 3.088 -0.467 15.436 1.00 91.75 89 VAL A CA 1
ATOM 670 C C . VAL A 1 89 ? 3.427 -1.550 16.465 1.00 91.75 89 VAL A C 1
ATOM 672 O O . VAL A 1 89 ? 4.299 -2.393 16.235 1.00 91.75 89 VAL A O 1
ATOM 675 N N . ARG A 1 90 ? 2.721 -1.581 17.602 1.00 91.44 90 ARG A N 1
ATOM 676 C CA . ARG A 1 90 ? 2.935 -2.598 18.642 1.00 91.44 90 ARG A CA 1
ATOM 677 C C . ARG A 1 90 ? 2.603 -4.011 18.158 1.00 91.44 90 ARG A C 1
ATOM 679 O O . ARG A 1 90 ? 3.305 -4.946 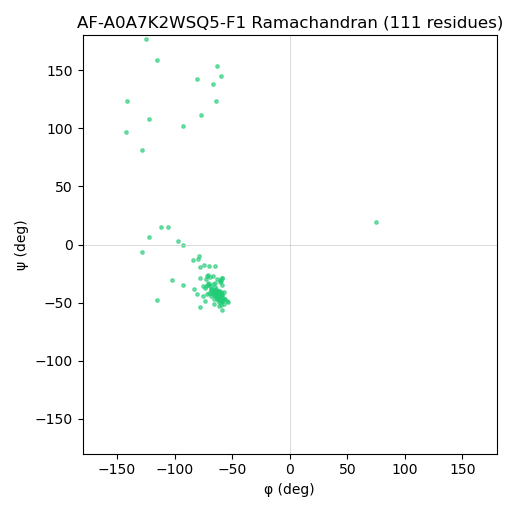18.542 1.00 91.44 90 ARG A O 1
ATOM 686 N N . ILE A 1 91 ? 1.548 -4.169 17.355 1.00 88.44 91 ILE A N 1
ATOM 687 C CA . ILE A 1 91 ? 1.149 -5.456 16.765 1.00 88.44 91 ILE A CA 1
ATOM 688 C C . ILE A 1 91 ? 2.222 -5.929 15.783 1.00 88.44 91 ILE A C 1
ATOM 690 O O . ILE A 1 91 ? 2.732 -7.035 15.946 1.00 88.44 91 ILE A O 1
ATOM 694 N N . SER A 1 92 ? 2.629 -5.065 14.850 1.00 85.69 92 SER A N 1
ATOM 695 C CA . SER A 1 92 ? 3.663 -5.372 13.853 1.00 85.69 92 SER A CA 1
ATOM 696 C C . SER A 1 92 ? 4.964 -5.874 14.501 1.00 85.69 92 SER A C 1
ATOM 698 O O . SER A 1 92 ? 5.429 -6.978 14.226 1.00 85.69 92 SER A O 1
ATOM 700 N N . ARG A 1 93 ? 5.470 -5.152 15.512 1.00 87.38 93 ARG A N 1
ATOM 701 C CA . ARG A 1 93 ? 6.692 -5.529 16.253 1.00 87.38 93 ARG A CA 1
ATOM 702 C C . ARG A 1 93 ? 6.584 -6.831 17.052 1.00 87.38 93 ARG A C 1
ATOM 704 O O . ARG A 1 93 ? 7.603 -7.344 17.521 1.00 87.38 93 ARG A O 1
ATOM 711 N N . ARG A 1 94 ? 5.375 -7.322 17.343 1.00 86.06 94 ARG A N 1
ATOM 712 C CA . ARG A 1 94 ? 5.193 -8.653 17.946 1.00 86.06 94 ARG A CA 1
ATOM 713 C C . ARG A 1 94 ? 5.276 -9.732 16.878 1.00 86.06 94 ARG A C 1
ATOM 715 O O . ARG A 1 94 ? 5.931 -10.738 17.129 1.00 86.06 94 ARG A O 1
ATOM 722 N N . THR A 1 95 ? 4.658 -9.498 15.722 1.00 79.69 95 THR A N 1
ATOM 723 C CA . THR A 1 95 ? 4.679 -10.414 14.578 1.00 79.69 95 THR A CA 1
ATOM 724 C C . THR A 1 95 ? 6.100 -10.645 14.071 1.00 79.69 95 THR A C 1
ATOM 726 O O . THR A 1 95 ? 6.493 -11.799 13.939 1.00 79.69 95 THR A O 1
ATOM 729 N N . ASP A 1 96 ? 6.908 -9.592 13.911 1.00 77.75 96 ASP A N 1
ATOM 730 C CA . ASP A 1 96 ? 8.311 -9.732 13.480 1.00 77.75 96 ASP A CA 1
ATOM 731 C C . ASP A 1 96 ? 9.116 -10.633 14.427 1.00 77.75 96 ASP A C 1
ATOM 733 O O . ASP A 1 96 ? 9.755 -11.588 13.995 1.00 77.75 96 ASP A O 1
ATOM 737 N N . ARG A 1 97 ? 8.984 -10.421 15.743 1.00 76.00 97 ARG A N 1
ATOM 738 C CA . ARG A 1 97 ? 9.648 -11.256 16.758 1.00 76.00 97 ARG A CA 1
ATOM 739 C C . ARG A 1 97 ? 9.192 -12.714 16.745 1.00 76.00 97 ARG A C 1
ATOM 741 O O . ARG A 1 97 ? 9.959 -13.593 17.117 1.00 76.00 97 ARG A O 1
ATOM 748 N N . THR A 1 98 ? 7.945 -12.979 16.350 1.00 72.88 98 THR A N 1
ATOM 749 C CA . T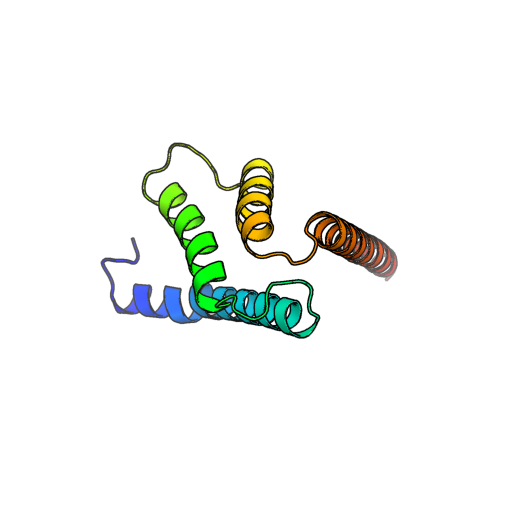HR A 1 98 ? 7.447 -14.360 16.236 1.00 72.88 98 THR A CA 1
ATOM 750 C C . THR A 1 98 ? 7.995 -15.047 14.988 1.00 72.88 98 THR A C 1
ATOM 752 O O . THR A 1 98 ? 8.300 -16.235 15.037 1.00 72.88 98 THR A O 1
ATOM 755 N N . VAL A 1 99 ? 8.152 -14.303 13.889 1.00 72.38 99 VAL A N 1
ATOM 756 C CA . VAL A 1 99 ? 8.776 -14.800 12.655 1.00 72.38 99 VAL A CA 1
ATOM 757 C C . VAL A 1 99 ? 10.262 -15.099 12.878 1.00 72.38 99 VAL A C 1
ATOM 759 O O . VAL A 1 99 ? 10.733 -16.147 12.446 1.00 72.38 99 VAL A O 1
ATOM 762 N N . GLU A 1 100 ? 10.985 -14.228 13.588 1.00 69.25 100 GLU A N 1
ATOM 763 C CA . GLU A 1 100 ? 12.402 -14.431 13.925 1.00 69.25 100 GLU A CA 1
ATOM 764 C C . GLU A 1 100 ? 12.613 -15.659 14.827 1.00 69.25 100 GLU A C 1
ATOM 766 O O . GLU A 1 100 ? 13.433 -16.516 14.504 1.00 69.25 100 GLU A O 1
ATOM 771 N N . ALA A 1 101 ? 11.814 -15.816 15.889 1.00 67.62 101 ALA A N 1
ATOM 772 C CA . ALA A 1 101 ? 11.908 -16.976 16.781 1.00 67.62 101 ALA A CA 1
ATOM 773 C C . ALA A 1 101 ? 11.630 -18.314 16.060 1.00 67.62 101 ALA A C 1
ATOM 775 O O . ALA A 1 101 ? 12.337 -19.296 16.276 1.00 67.62 101 ALA A O 1
ATOM 776 N N . GLY A 1 102 ? 10.647 -18.351 15.152 1.00 65.44 102 GLY A N 1
ATOM 777 C CA . GLY A 1 102 ? 10.358 -19.550 14.356 1.00 65.44 102 GLY A CA 1
ATOM 778 C C . GLY A 1 102 ? 11.444 -19.888 13.323 1.00 65.44 102 GLY A C 1
ATOM 779 O O . GLY A 1 102 ? 11.630 -21.058 12.983 1.00 65.44 102 GLY A O 1
ATOM 780 N N . ALA A 1 103 ? 12.185 -18.889 12.830 1.00 68.00 103 ALA A N 1
ATOM 781 C CA . ALA A 1 103 ? 13.309 -19.104 11.919 1.00 68.00 103 ALA A CA 1
ATOM 782 C C . ALA A 1 103 ? 14.536 -19.702 12.636 1.00 68.00 103 ALA A C 1
ATOM 784 O O . ALA A 1 103 ? 15.222 -20.550 12.061 1.00 68.00 103 ALA A O 1
ATOM 785 N N . GLU A 1 104 ? 14.792 -19.309 13.888 1.00 61.69 104 GLU A N 1
ATOM 786 C CA . GLU A 1 104 ? 15.883 -19.855 14.711 1.00 61.69 104 GLU A CA 1
ATOM 787 C C . GLU A 1 104 ? 15.635 -21.323 15.110 1.00 61.69 104 GLU A C 1
ATOM 789 O O . GLU A 1 104 ? 16.536 -22.156 14.981 1.00 61.69 104 GLU A O 1
ATOM 794 N N . GLU A 1 105 ? 14.400 -21.679 15.484 1.00 60.72 105 GLU A N 1
ATOM 795 C CA . GLU A 1 105 ? 14.014 -23.066 15.800 1.00 60.72 105 GLU A CA 1
ATOM 796 C C . GLU A 1 105 ? 14.110 -23.998 14.574 1.00 60.72 105 GLU A C 1
ATOM 798 O O . GLU A 1 105 ? 14.601 -25.127 14.674 1.00 60.72 105 GLU A O 1
ATOM 803 N N . GLY A 1 106 ? 13.710 -23.519 13.389 1.00 59.62 106 GLY A N 1
ATOM 804 C CA . GLY A 1 106 ? 13.838 -24.269 12.134 1.00 59.62 106 GLY A CA 1
ATOM 805 C C . GLY A 1 106 ? 15.292 -24.489 11.694 1.00 59.62 106 GLY A C 1
ATOM 806 O O . GLY A 1 106 ? 15.620 -25.544 11.149 1.00 59.62 106 GLY A O 1
ATOM 807 N N . ALA A 1 107 ? 16.182 -23.530 11.969 1.00 60.62 107 ALA A N 1
ATOM 808 C CA . ALA A 1 107 ? 17.609 -23.649 11.669 1.00 60.62 107 ALA A CA 1
ATOM 809 C C . ALA A 1 107 ? 18.326 -24.655 12.593 1.00 60.62 107 ALA A C 1
ATOM 811 O O . ALA A 1 107 ? 19.211 -25.381 12.136 1.00 60.62 107 ALA A O 1
ATOM 812 N N . GLN A 1 108 ? 17.923 -24.753 13.865 1.00 58.56 108 GLN A N 1
ATOM 813 C CA . GLN A 1 108 ? 18.466 -25.732 14.818 1.00 58.56 108 GLN A CA 1
ATOM 814 C C . GLN A 1 108 ? 17.996 -27.171 14.557 1.00 58.56 108 GLN A C 1
ATOM 816 O O . GLN A 1 108 ? 18.758 -28.108 14.792 1.00 58.56 108 GLN A O 1
ATOM 821 N N . ALA A 1 109 ? 16.797 -27.365 14.000 1.00 59.44 109 ALA A N 1
ATOM 822 C CA . ALA A 1 109 ? 16.296 -28.690 13.622 1.00 59.44 109 ALA A CA 1
ATOM 823 C C . ALA A 1 109 ? 16.948 -29.270 12.345 1.00 59.44 109 ALA A C 1
ATOM 825 O O . ALA A 1 109 ? 16.878 -30.476 12.113 1.00 59.44 109 ALA A O 1
ATOM 826 N N . GLY A 1 110 ? 17.596 -28.439 11.518 1.00 55.91 110 GLY A N 1
ATOM 827 C CA . GLY A 1 110 ? 18.178 -28.834 10.226 1.00 55.91 110 GLY A CA 1
ATOM 828 C C . GLY A 1 110 ? 19.652 -29.267 10.244 1.00 55.91 110 GLY A C 1
ATOM 829 O O . GLY A 1 110 ? 20.184 -29.591 9.186 1.00 55.91 110 GLY A O 1
ATOM 830 N N . HIS A 1 111 ? 20.330 -29.260 11.399 1.00 52.22 111 HIS A N 1
ATOM 831 C CA . HIS A 1 111 ? 21.775 -29.547 11.510 1.00 52.22 111 HIS A CA 1
ATOM 832 C C . HIS A 1 111 ? 22.117 -30.932 12.093 1.00 52.22 111 HIS A C 1
ATOM 834 O O . HIS A 1 111 ? 23.256 -31.174 12.487 1.00 52.22 111 HIS A O 1
ATOM 840 N N . GLY A 1 112 ? 21.147 -31.846 12.151 1.00 53.97 112 GLY A N 1
ATOM 841 C CA . GLY A 1 112 ? 21.357 -33.223 12.597 1.00 53.97 112 GLY A CA 1
ATOM 842 C C . GLY A 1 112 ? 20.809 -34.233 11.597 1.00 53.97 112 GLY A C 1
ATOM 843 O O . GLY A 1 112 ? 19.701 -34.719 11.805 1.00 53.97 112 GLY A O 1
ATOM 844 N N . HIS A 1 113 ? 21.567 -34.534 10.539 1.00 40.22 113 HIS A N 1
ATOM 845 C CA . HIS A 1 113 ? 21.485 -35.773 9.752 1.00 40.22 113 HIS A CA 1
ATOM 846 C C . HIS A 1 113 ? 22.846 -36.086 9.129 1.00 40.22 113 HIS A C 1
ATOM 848 O O . HIS A 1 113 ? 23.451 -35.154 8.555 1.00 40.22 113 HIS A O 1
#

Secondary structure (DSSP, 8-state):
--TT-HHHHHHHIIIIIHHHHHHHHHHHHHHHHTTSB-TT--HHHHHHHHHHHHHHHHHS-SS---HHHHHHHHHHHHHHHBSSHHHHHHHHHHHHHHHHHHHHHHHHHTS--